Protein AF-A0A7W0Y4W7-F1 (afdb_monomer_lite)

Sequence (109 aa):
HTIGHAIESASGMLHGEAVGLGLVAAARVSAALGHPDREAAIVDALRRSGLSADLDPWLRDDVLARVAVDKKRVGKSLKFVAIREVGACDPHDITVTDLQRILRRVPTA

Foldseek 3Di:
DLLLVLLCVVPVDDSVQSVLLVVLLQLLVLVVVPADRCNVVSCVVCVVVVHHHPNQVSLDPSSLVVSVVVDPDPDQWDFDWHDRDDVDTDTDIDGSVVSSVSSNDDPDD

pLDDT: mean 88.28, std 13.93, range [34.34, 97.38]

Structure (mmCIF, N/CA/C/O backbone):
data_AF-A0A7W0Y4W7-F1
#
_entry.id   AF-A0A7W0Y4W7-F1
#
loop_
_atom_site.group_PDB
_atom_site.id
_atom_site.type_symbol
_atom_site.label_atom_id
_atom_site.label_alt_id
_atom_site.label_comp_id
_atom_site.label_asym_id
_atom_site.label_entity_id
_atom_site.label_seq_id
_atom_site.pdbx_PDB_ins_code
_atom_site.Cartn_x
_atom_site.Cartn_y
_atom_site.Cartn_z
_atom_site.occupancy
_atom_site.B_iso_or_equiv
_atom_site.auth_seq_id
_atom_site.auth_comp_id
_atom_site.auth_asym_id
_atom_site.auth_atom_id
_atom_site.pdbx_PDB_model_num
ATOM 1 N N . HIS A 1 1 ? -4.586 4.135 -4.673 1.00 91.94 1 HIS A N 1
ATOM 2 C CA . HIS A 1 1 ? -4.364 5.470 -4.075 1.00 91.94 1 HIS A CA 1
ATOM 3 C C . HIS A 1 1 ? -4.313 5.479 -2.554 1.00 91.94 1 HIS A C 1
ATOM 5 O O . HIS A 1 1 ? -3.379 6.067 -2.049 1.00 91.94 1 HIS A O 1
ATOM 11 N N . THR A 1 2 ? -5.220 4.830 -1.807 1.00 91.31 2 THR A N 1
ATOM 12 C CA . THR A 1 2 ? -5.267 4.928 -0.325 1.00 91.31 2 THR A CA 1
ATOM 13 C C . THR A 1 2 ? -3.910 4.798 0.379 1.00 91.31 2 THR A C 1
ATOM 15 O O . THR A 1 2 ? -3.553 5.671 1.160 1.00 91.31 2 THR A O 1
ATOM 18 N N . ILE A 1 3 ? -3.131 3.756 0.078 1.00 93.44 3 ILE A N 1
ATOM 19 C CA . ILE A 1 3 ? -1.786 3.602 0.659 1.00 93.44 3 ILE A CA 1
ATOM 20 C C . ILE A 1 3 ? -0.753 4.484 -0.052 1.00 93.44 3 ILE A C 1
ATOM 22 O O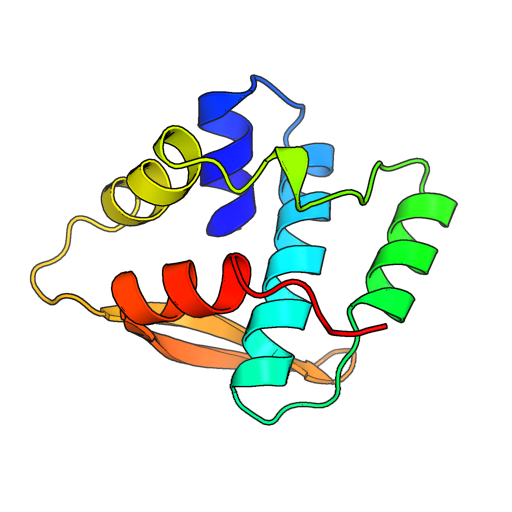 . ILE A 1 3 ? 0.103 5.064 0.603 1.00 93.44 3 ILE A O 1
ATOM 26 N N . GLY A 1 4 ? -0.881 4.666 -1.369 1.00 94.62 4 GLY A N 1
ATOM 27 C CA . GLY A 1 4 ? 0.006 5.538 -2.142 1.00 94.62 4 GLY A CA 1
ATOM 28 C C . GLY A 1 4 ? 0.031 6.984 -1.637 1.00 94.62 4 GLY A C 1
ATOM 29 O O . GLY A 1 4 ? 1.104 7.496 -1.370 1.00 94.62 4 GLY A O 1
ATOM 30 N N . HIS A 1 5 ? -1.121 7.613 -1.386 1.00 93.56 5 HIS A N 1
ATOM 31 C CA . HIS A 1 5 ? -1.174 8.972 -0.824 1.00 93.56 5 HIS A CA 1
ATOM 32 C C . HIS A 1 5 ? -0.579 9.043 0.592 1.00 93.56 5 HIS A C 1
ATOM 34 O O . HIS A 1 5 ? 0.061 10.027 0.968 1.00 93.56 5 HIS A O 1
ATOM 40 N N . ALA A 1 6 ? -0.772 7.993 1.397 1.00 92.69 6 ALA A N 1
ATOM 41 C CA . ALA A 1 6 ? -0.180 7.928 2.728 1.00 92.69 6 ALA A CA 1
ATOM 42 C C . ALA A 1 6 ? 1.355 7.900 2.654 1.00 92.69 6 ALA A C 1
ATOM 44 O O . ALA A 1 6 ? 2.001 8.629 3.405 1.00 92.69 6 ALA A O 1
ATOM 45 N N . ILE A 1 7 ? 1.919 7.123 1.722 1.00 94.50 7 ILE A N 1
ATOM 46 C CA . ILE A 1 7 ? 3.363 7.067 1.457 1.00 94.50 7 ILE A CA 1
ATOM 47 C C . ILE A 1 7 ? 3.854 8.404 0.896 1.00 94.50 7 ILE A C 1
ATOM 49 O O . ILE A 1 7 ? 4.737 9.009 1.491 1.00 94.50 7 ILE A O 1
ATOM 53 N N . GLU A 1 8 ? 3.239 8.901 -0.180 1.00 94.88 8 GLU A N 1
ATOM 54 C CA . GLU A 1 8 ? 3.575 10.166 -0.853 1.00 94.88 8 GLU A CA 1
ATOM 55 C C . GLU A 1 8 ? 3.683 11.324 0.146 1.00 94.88 8 GLU A C 1
ATOM 57 O O . GLU A 1 8 ? 4.697 12.016 0.215 1.00 94.88 8 GLU A O 1
ATOM 62 N N . SER A 1 9 ? 2.672 11.475 1.006 1.00 91.50 9 SER A N 1
ATOM 63 C CA . SER A 1 9 ? 2.638 12.551 2.001 1.00 91.50 9 SER A CA 1
ATOM 64 C C . SER A 1 9 ? 3.662 12.402 3.136 1.00 91.50 9 SER A C 1
ATOM 66 O O . SER A 1 9 ? 3.915 13.376 3.851 1.00 91.50 9 SER A O 1
ATOM 68 N N . ALA A 1 10 ? 4.207 11.202 3.354 1.00 91.31 10 ALA A N 1
ATOM 69 C CA . ALA A 1 10 ? 5.178 10.906 4.407 1.00 91.31 10 ALA A CA 1
ATOM 70 C C . ALA A 1 10 ? 6.631 10.874 3.909 1.00 91.31 10 ALA A C 1
ATOM 72 O O . ALA A 1 10 ? 7.544 11.041 4.716 1.00 91.31 10 ALA A O 1
ATOM 73 N N . SER A 1 11 ? 6.846 10.649 2.611 1.00 90.94 11 SER A N 1
ATOM 74 C CA . SER A 1 11 ? 8.170 10.448 2.015 1.00 90.94 11 SER A CA 1
ATOM 75 C C . SER A 1 11 ? 8.602 11.549 1.050 1.00 90.94 11 SER A C 1
ATOM 77 O O . SER A 1 11 ? 9.800 11.723 0.844 1.00 90.94 11 SER A O 1
ATOM 79 N N . GLY A 1 12 ? 7.656 12.278 0.447 1.00 89.12 12 GLY A N 1
ATOM 80 C CA . GLY A 1 12 ? 7.941 13.199 -0.656 1.00 89.12 12 GLY A CA 1
ATOM 81 C C . GLY A 1 12 ? 8.254 12.501 -1.986 1.00 89.12 12 GLY A C 1
ATOM 82 O O . GLY A 1 12 ? 8.778 13.146 -2.890 1.00 89.12 12 GLY A O 1
ATOM 83 N N . MET A 1 13 ? 7.958 11.200 -2.107 1.00 94.50 13 MET A N 1
ATOM 84 C CA . MET A 1 13 ? 8.094 10.442 -3.358 1.00 94.50 13 MET A CA 1
ATOM 85 C C . MET A 1 13 ? 7.256 11.043 -4.487 1.00 94.50 13 MET A C 1
ATOM 87 O O . MET A 1 13 ? 6.226 11.676 -4.244 1.00 94.50 13 MET A O 1
ATOM 91 N N . LEU A 1 14 ? 7.658 10.778 -5.733 1.00 95.50 14 LEU A N 1
ATOM 92 C CA . LEU A 1 14 ? 6.838 11.140 -6.882 1.00 95.50 14 LEU A CA 1
ATOM 93 C C . LEU A 1 14 ? 5.537 10.333 -6.865 1.00 95.50 14 LEU A C 1
ATOM 95 O O . LEU A 1 14 ? 5.514 9.155 -6.496 1.00 95.50 14 LEU A O 1
ATOM 99 N N . HIS A 1 15 ? 4.458 10.953 -7.344 1.00 94.75 15 HIS A N 1
ATOM 100 C CA . HIS A 1 15 ? 3.120 10.364 -7.337 1.00 94.75 15 HIS A CA 1
ATOM 101 C C . HIS A 1 15 ? 3.087 8.933 -7.896 1.00 94.75 15 HIS A C 1
ATOM 103 O O . HIS A 1 15 ? 2.561 8.019 -7.263 1.00 94.75 15 HIS A O 1
ATOM 109 N N . GLY A 1 16 ? 3.704 8.712 -9.063 1.00 93.94 16 GLY A N 1
ATOM 110 C CA . GLY A 1 16 ? 3.738 7.400 -9.715 1.00 93.94 16 GLY A CA 1
ATOM 111 C C . GLY A 1 16 ? 4.466 6.325 -8.901 1.00 93.94 16 GLY A C 1
ATOM 112 O O . GLY A 1 16 ? 4.023 5.178 -8.871 1.00 93.94 16 GLY A O 1
ATOM 113 N N . GLU A 1 17 ? 5.533 6.690 -8.189 1.00 95.94 17 GLU A N 1
ATOM 114 C CA . GLU A 1 17 ? 6.293 5.764 -7.343 1.00 95.94 17 GLU A CA 1
ATOM 115 C C . GLU A 1 17 ? 5.466 5.346 -6.122 1.00 95.94 17 GLU A C 1
ATOM 117 O O . GLU A 1 17 ? 5.348 4.160 -5.806 1.00 95.94 17 GLU A O 1
ATOM 122 N N . ALA A 1 18 ? 4.824 6.317 -5.470 1.00 96.31 18 ALA A N 1
ATOM 123 C CA . ALA A 1 18 ? 3.970 6.062 -4.319 1.00 96.31 18 ALA A CA 1
ATOM 124 C C . ALA A 1 18 ? 2.717 5.254 -4.706 1.00 96.31 18 ALA A C 1
ATOM 126 O O . ALA A 1 18 ? 2.305 4.339 -3.987 1.00 96.31 18 ALA A O 1
ATOM 127 N N . VAL A 1 19 ? 2.124 5.536 -5.871 1.00 95.75 19 VAL A N 1
ATOM 128 C CA . VAL A 1 19 ? 1.014 4.745 -6.421 1.00 95.75 19 VAL A CA 1
ATOM 129 C C . VAL A 1 19 ? 1.449 3.312 -6.726 1.00 95.75 19 VAL A C 1
ATOM 131 O O . VAL A 1 19 ? 0.689 2.398 -6.406 1.00 95.75 19 VAL A O 1
ATOM 134 N N . GLY A 1 20 ? 2.659 3.099 -7.254 1.00 97.25 20 GLY A N 1
ATOM 135 C CA . GLY A 1 20 ? 3.230 1.768 -7.480 1.00 97.25 20 GLY A CA 1
ATOM 136 C C . GLY A 1 20 ? 3.265 0.924 -6.203 1.00 97.25 20 GLY A C 1
ATOM 137 O O . GLY A 1 20 ? 2.684 -0.160 -6.159 1.00 97.25 20 GLY A O 1
ATOM 138 N N . LEU A 1 21 ? 3.824 1.462 -5.116 1.00 97.00 21 LEU A N 1
ATOM 139 C CA . LEU A 1 21 ? 3.793 0.803 -3.801 1.00 97.00 21 LEU A CA 1
ATOM 140 C C . LEU A 1 21 ? 2.357 0.588 -3.296 1.00 97.00 21 LEU A C 1
ATOM 142 O O . LEU A 1 21 ? 2.021 -0.452 -2.726 1.00 97.00 21 LEU A O 1
ATOM 146 N N . GLY A 1 22 ? 1.465 1.539 -3.573 1.00 96.06 22 GLY A N 1
ATOM 147 C CA . GLY A 1 22 ? 0.040 1.407 -3.292 1.00 96.06 22 GLY A CA 1
ATOM 148 C C . GLY A 1 22 ? -0.647 0.244 -4.024 1.00 96.06 22 GLY A C 1
ATOM 149 O O . GLY A 1 22 ? -1.631 -0.278 -3.499 1.00 96.06 22 GLY A O 1
ATOM 150 N N . LEU A 1 23 ? -0.159 -0.178 -5.198 1.00 96.88 23 LEU A N 1
ATOM 151 C CA . LEU A 1 23 ? -0.665 -1.352 -5.923 1.00 96.88 23 LEU A CA 1
ATOM 152 C C . LEU A 1 23 ? -0.207 -2.662 -5.273 1.00 96.88 23 LEU A C 1
ATOM 154 O O . LEU A 1 23 ? -1.014 -3.581 -5.143 1.00 96.88 23 LEU A O 1
ATOM 158 N N . VAL A 1 24 ? 1.043 -2.726 -4.805 1.00 97.12 24 VAL A N 1
ATOM 159 C CA . VAL A 1 24 ? 1.560 -3.865 -4.020 1.00 97.12 24 VAL A CA 1
ATOM 160 C C . VAL A 1 24 ? 0.709 -4.044 -2.759 1.00 97.12 24 VAL A C 1
ATOM 162 O O . VAL A 1 24 ? 0.189 -5.127 -2.492 1.00 97.12 24 VAL A O 1
ATOM 165 N N . ALA A 1 25 ? 0.438 -2.942 -2.054 1.00 95.94 25 ALA A N 1
ATOM 166 C CA . ALA A 1 25 ? -0.439 -2.938 -0.887 1.00 95.94 25 ALA A CA 1
ATOM 167 C C . ALA A 1 25 ? -1.872 -3.393 -1.228 1.00 95.94 25 ALA A C 1
ATOM 169 O O . ALA A 1 25 ? -2.507 -4.098 -0.444 1.00 95.94 25 ALA A O 1
ATOM 170 N N . ALA A 1 26 ? -2.384 -3.010 -2.404 1.00 96.19 26 ALA A N 1
ATOM 171 C CA . ALA A 1 26 ? -3.695 -3.437 -2.883 1.00 96.19 26 ALA A CA 1
ATOM 172 C C . ALA A 1 26 ? -3.774 -4.947 -3.115 1.00 96.19 26 ALA A C 1
ATOM 174 O O . ALA A 1 26 ? -4.748 -5.564 -2.680 1.00 96.19 26 ALA A O 1
ATOM 175 N N . ALA A 1 27 ? -2.756 -5.554 -3.728 1.00 96.44 27 ALA A N 1
ATOM 176 C CA . ALA A 1 27 ? -2.699 -7.005 -3.891 1.00 96.44 27 ALA A CA 1
ATOM 177 C C . ALA A 1 27 ? -2.660 -7.730 -2.543 1.00 96.44 27 ALA A C 1
ATOM 179 O O . ALA A 1 27 ? -3.494 -8.607 -2.321 1.00 96.44 27 ALA A O 1
ATOM 180 N N . ARG A 1 28 ? -1.791 -7.302 -1.619 1.00 95.75 28 ARG A N 1
ATOM 181 C CA . ARG A 1 28 ? -1.672 -7.909 -0.284 1.00 95.75 28 ARG A CA 1
ATOM 182 C C . ARG A 1 28 ? -2.997 -7.923 0.472 1.00 95.75 28 ARG A C 1
ATOM 184 O O . ARG A 1 28 ? -3.408 -8.936 1.035 1.00 95.75 28 ARG A O 1
ATOM 191 N N . VAL A 1 29 ? -3.697 -6.788 0.465 1.00 95.94 29 VAL A N 1
ATOM 192 C CA . VAL A 1 29 ? -5.002 -6.674 1.128 1.00 95.94 29 VAL A CA 1
ATOM 193 C C . VAL A 1 29 ? -6.053 -7.517 0.420 1.00 95.94 29 VAL A C 1
ATOM 195 O O . VAL A 1 29 ? -6.824 -8.199 1.085 1.00 95.94 29 VAL A O 1
ATOM 198 N N . SER A 1 30 ? -6.058 -7.534 -0.911 1.00 96.31 30 SER A N 1
ATOM 199 C CA . SER A 1 30 ? -7.003 -8.347 -1.687 1.00 96.31 30 SER A CA 1
ATOM 200 C C . SER A 1 30 ? -6.822 -9.843 -1.419 1.00 96.31 30 SER A C 1
ATOM 202 O O . SER A 1 30 ? -7.814 -10.547 -1.242 1.00 96.31 30 SER A O 1
ATOM 204 N N . ALA A 1 31 ? -5.577 -10.312 -1.301 1.00 96.06 31 ALA A N 1
ATOM 205 C CA . ALA A 1 31 ? -5.265 -11.692 -0.941 1.00 96.06 31 ALA A CA 1
ATOM 206 C C . ALA A 1 31 ? -5.820 -12.061 0.444 1.00 96.06 31 ALA A C 1
ATOM 208 O O . ALA A 1 31 ? -6.492 -13.078 0.607 1.00 96.06 31 ALA A O 1
ATOM 209 N N . ALA A 1 32 ? -5.634 -11.185 1.436 1.00 95.12 32 ALA A N 1
ATOM 210 C CA . ALA A 1 32 ? -6.182 -11.384 2.779 1.00 95.12 32 ALA A CA 1
ATOM 211 C C . ALA A 1 32 ? -7.723 -11.345 2.838 1.00 95.12 32 ALA A C 1
ATOM 213 O O . ALA A 1 32 ? -8.306 -11.862 3.790 1.00 95.12 32 ALA A O 1
ATOM 214 N N . LEU A 1 33 ? -8.376 -10.749 1.836 1.00 93.88 33 LEU A N 1
ATOM 215 C CA . LEU A 1 33 ? -9.832 -10.756 1.657 1.00 93.88 33 LEU A CA 1
ATOM 216 C C . LEU A 1 33 ? -10.341 -11.989 0.880 1.00 93.88 33 LEU A C 1
ATOM 218 O O . LEU A 1 33 ? -11.544 -12.111 0.658 1.00 93.88 33 LEU A O 1
ATOM 222 N N . GLY A 1 34 ? -9.454 -12.911 0.488 1.00 94.62 34 GLY A N 1
ATOM 223 C CA . GLY A 1 34 ? -9.800 -14.160 -0.198 1.00 94.62 34 GLY A CA 1
ATOM 224 C C . GLY A 1 34 ? -9.720 -14.104 -1.726 1.00 94.62 34 GLY A C 1
ATOM 225 O O . GLY A 1 34 ? -10.176 -15.034 -2.390 1.00 94.62 34 GLY A O 1
ATOM 226 N N . HIS A 1 35 ? -9.158 -13.040 -2.306 1.00 95.44 35 HIS A N 1
ATOM 227 C CA . HIS A 1 35 ? -8.858 -12.995 -3.739 1.00 95.44 35 HIS A CA 1
ATOM 228 C C . HIS A 1 35 ? -7.511 -13.667 -4.053 1.00 95.44 35 HIS A C 1
ATOM 230 O O . HIS A 1 35 ? -6.696 -13.857 -3.151 1.00 95.44 35 HIS A O 1
ATOM 236 N N . PRO A 1 36 ? -7.244 -14.036 -5.319 1.00 94.75 36 PRO A N 1
ATOM 237 C CA . PRO A 1 36 ? -5.940 -1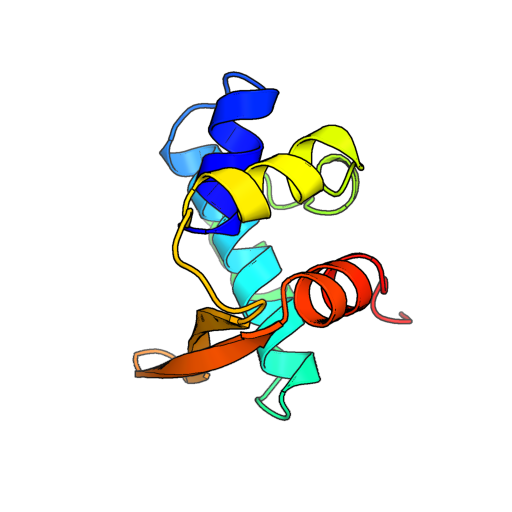4.563 -5.706 1.00 94.75 36 PRO A CA 1
ATOM 238 C C . PRO A 1 36 ? -4.812 -13.593 -5.353 1.00 94.75 36 PRO A C 1
ATOM 240 O O . PRO A 1 36 ? -4.917 -12.394 -5.630 1.00 94.75 36 PRO A O 1
ATOM 243 N N . ASP A 1 37 ? -3.724 -14.119 -4.791 1.00 94.44 37 ASP A N 1
ATOM 244 C CA . ASP A 1 37 ? -2.522 -13.328 -4.556 1.00 94.44 37 ASP A CA 1
ATOM 245 C C . ASP A 1 37 ? -1.880 -12.942 -5.894 1.00 94.44 37 ASP A C 1
ATOM 247 O O . ASP A 1 37 ? -1.649 -13.768 -6.780 1.00 94.44 37 ASP A O 1
ATOM 251 N N . ARG A 1 38 ? -1.644 -11.642 -6.053 1.00 94.88 38 ARG A N 1
ATOM 252 C CA . ARG A 1 38 ? -1.077 -11.021 -7.252 1.00 94.88 38 ARG A CA 1
ATOM 253 C C . ARG A 1 38 ? 0.128 -10.149 -6.918 1.00 94.88 38 ARG A C 1
ATOM 255 O O . ARG A 1 38 ? 0.621 -9.466 -7.813 1.00 94.88 38 ARG A O 1
ATOM 262 N N . GLU A 1 39 ? 0.599 -10.158 -5.670 1.00 95.12 39 GLU A N 1
ATOM 263 C CA . GLU A 1 39 ? 1.671 -9.275 -5.205 1.00 95.12 39 GLU A CA 1
ATOM 264 C C . GLU A 1 39 ? 2.924 -9.457 -6.070 1.00 95.12 39 GLU A C 1
ATOM 266 O O . GLU A 1 39 ? 3.399 -8.493 -6.669 1.00 95.12 39 GLU A O 1
ATOM 271 N N . ALA A 1 40 ? 3.370 -10.702 -6.272 1.00 95.38 40 ALA A N 1
ATOM 272 C CA . ALA A 1 40 ? 4.534 -11.017 -7.103 1.00 95.38 40 ALA A CA 1
ATOM 273 C C . ALA A 1 40 ? 4.393 -10.551 -8.566 1.00 95.38 40 ALA A C 1
ATOM 275 O O . ALA A 1 40 ? 5.341 -10.018 -9.142 1.00 95.38 40 ALA A O 1
ATOM 276 N N . ALA A 1 41 ? 3.208 -10.707 -9.167 1.00 96.19 41 ALA A N 1
ATOM 277 C CA . ALA A 1 41 ? 2.957 -10.284 -10.546 1.00 96.19 4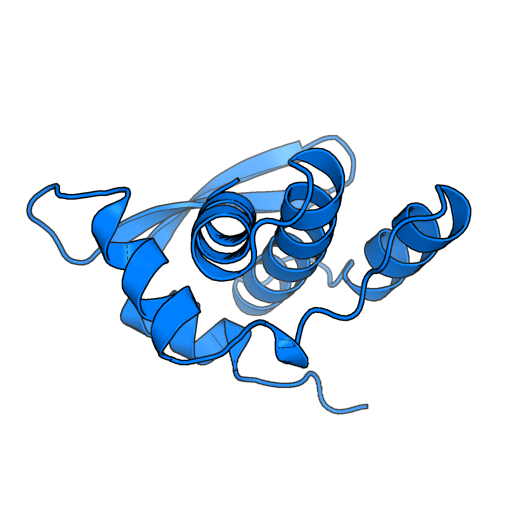1 ALA A CA 1
ATOM 278 C C . ALA A 1 41 ? 2.975 -8.753 -10.692 1.00 96.19 41 ALA A C 1
ATOM 280 O O . ALA A 1 41 ? 3.514 -8.227 -11.666 1.00 96.19 41 ALA A O 1
ATOM 281 N N . ILE A 1 42 ? 2.419 -8.031 -9.714 1.00 96.69 42 ILE A N 1
ATOM 282 C CA . ILE A 1 42 ? 2.470 -6.564 -9.676 1.00 96.69 42 ILE A CA 1
ATOM 283 C C . ILE A 1 42 ? 3.906 -6.085 -9.453 1.00 96.69 42 ILE A C 1
ATOM 285 O O . ILE A 1 42 ? 4.350 -5.169 -10.142 1.00 96.69 42 ILE A O 1
ATOM 289 N N . VAL A 1 43 ? 4.647 -6.716 -8.538 1.00 97.06 43 VAL A N 1
ATOM 290 C CA . VAL A 1 43 ? 6.061 -6.409 -8.279 1.00 97.06 43 VAL A CA 1
ATOM 291 C C . VAL A 1 43 ? 6.902 -6.580 -9.548 1.00 97.06 43 VAL A C 1
ATOM 293 O O . VAL A 1 43 ? 7.691 -5.692 -9.868 1.00 97.06 43 VAL A O 1
ATOM 296 N N . ASP A 1 44 ? 6.721 -7.673 -10.297 1.00 97.31 44 ASP A N 1
ATOM 297 C CA . ASP A 1 44 ? 7.428 -7.887 -11.569 1.00 97.31 44 ASP A CA 1
ATOM 298 C C . ASP A 1 44 ? 7.082 -6.801 -12.601 1.00 97.31 44 ASP A C 1
ATOM 300 O O . ASP A 1 44 ? 7.977 -6.207 -13.204 1.00 97.31 44 ASP A O 1
ATOM 304 N N . ALA A 1 45 ? 5.795 -6.473 -12.757 1.00 97.06 45 ALA A N 1
ATOM 305 C CA . ALA A 1 45 ? 5.351 -5.434 -13.684 1.00 97.06 45 ALA A CA 1
ATOM 306 C C . ALA A 1 45 ? 5.935 -4.050 -13.341 1.00 97.06 45 ALA A C 1
ATOM 308 O O . ALA A 1 45 ? 6.452 -3.367 -14.224 1.00 97.06 45 ALA A O 1
ATOM 309 N N . LEU A 1 46 ? 5.919 -3.659 -12.062 1.00 97.12 46 LEU A N 1
ATOM 310 C CA . LEU A 1 46 ? 6.492 -2.392 -11.596 1.00 97.12 46 LEU A CA 1
ATOM 311 C C . LEU A 1 46 ? 7.999 -2.319 -11.856 1.00 97.12 46 LEU A C 1
ATOM 313 O O . LEU A 1 46 ? 8.483 -1.314 -12.378 1.00 97.12 46 LEU A O 1
ATOM 317 N N . ARG A 1 47 ? 8.732 -3.403 -11.568 1.00 96.38 47 ARG A N 1
ATOM 318 C CA . ARG A 1 47 ? 10.178 -3.482 -11.822 1.00 96.38 47 ARG A CA 1
ATOM 319 C C . ARG A 1 47 ? 10.505 -3.345 -13.307 1.00 96.38 47 ARG A C 1
ATOM 321 O O . ARG A 1 47 ? 11.433 -2.618 -13.652 1.00 96.38 47 ARG A O 1
ATOM 328 N N . ARG A 1 48 ? 9.725 -3.972 -14.195 1.00 97.38 48 ARG A N 1
ATOM 329 C CA . ARG A 1 48 ? 9.874 -3.810 -15.656 1.00 97.38 48 ARG A CA 1
ATOM 330 C C . ARG A 1 48 ? 9.613 -2.380 -16.126 1.00 97.38 48 ARG A C 1
ATOM 332 O O . ARG A 1 48 ? 10.181 -1.965 -17.130 1.00 97.38 48 ARG A O 1
ATOM 339 N N . SER A 1 49 ? 8.785 -1.629 -15.405 1.00 95.19 49 SER A N 1
ATOM 340 C CA . SER A 1 49 ? 8.543 -0.202 -15.646 1.00 95.19 49 SER A CA 1
ATOM 341 C C . SER A 1 49 ? 9.565 0.724 -14.971 1.00 95.19 49 SER A C 1
ATOM 343 O O . SER A 1 49 ? 9.414 1.939 -15.055 1.00 95.19 49 SER A O 1
ATOM 345 N N . GLY A 1 50 ? 10.597 0.183 -14.313 1.00 94.62 50 GLY A N 1
ATOM 346 C CA . GLY A 1 50 ? 11.634 0.966 -13.635 1.00 94.62 50 GLY A CA 1
ATOM 347 C C . GLY A 1 50 ? 11.219 1.531 -12.273 1.00 94.62 50 GLY A C 1
ATOM 348 O O . GLY A 1 50 ? 11.902 2.409 -11.754 1.00 94.62 50 GLY A O 1
ATOM 349 N N . LEU A 1 51 ? 10.118 1.048 -11.688 1.00 94.56 51 LEU A N 1
ATOM 350 C CA . LEU A 1 51 ? 9.624 1.497 -10.386 1.00 94.56 51 LEU A CA 1
ATOM 351 C C . LEU A 1 51 ? 10.082 0.561 -9.262 1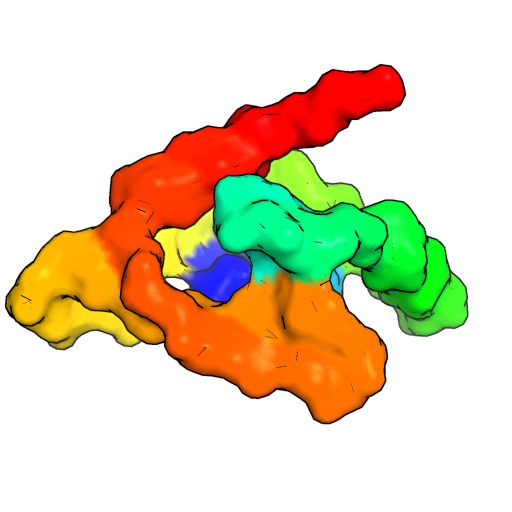.00 94.56 51 LEU A C 1
ATOM 353 O O . LEU A 1 51 ? 10.131 -0.662 -9.422 1.00 94.56 51 LEU A O 1
ATOM 357 N N . SER A 1 52 ? 10.368 1.140 -8.092 1.00 89.38 52 SER A N 1
ATOM 358 C CA . SER A 1 52 ? 10.536 0.357 -6.865 1.00 89.38 52 SER A CA 1
ATOM 359 C C . SER A 1 52 ? 9.211 -0.298 -6.468 1.00 89.38 52 SER A C 1
ATOM 361 O O . SER A 1 52 ? 8.135 0.271 -6.656 1.00 89.38 52 SER A O 1
ATOM 363 N N . ALA A 1 53 ? 9.298 -1.499 -5.906 1.00 92.94 53 ALA A N 1
ATOM 364 C CA . ALA A 1 53 ? 8.146 -2.292 -5.483 1.00 92.94 53 ALA A CA 1
ATOM 365 C C . ALA A 1 53 ? 8.321 -2.878 -4.070 1.00 92.94 53 ALA A C 1
ATOM 367 O O . ALA A 1 53 ? 7.559 -3.753 -3.669 1.00 92.94 53 ALA A O 1
ATOM 368 N N . ASP A 1 54 ? 9.334 -2.417 -3.328 1.00 93.19 54 ASP A N 1
ATOM 369 C CA . ASP A 1 54 ? 9.554 -2.825 -1.941 1.00 93.19 54 ASP A CA 1
ATOM 370 C C . ASP A 1 54 ? 8.664 -1.998 -1.004 1.00 93.19 54 ASP A C 1
ATOM 372 O O . ASP A 1 54 ? 8.950 -0.838 -0.703 1.00 93.19 54 ASP A O 1
ATOM 376 N N . LEU A 1 55 ? 7.527 -2.580 -0.619 1.00 94.69 55 LEU A N 1
ATOM 377 C CA . LEU A 1 55 ? 6.498 -1.921 0.183 1.00 94.69 55 LEU A CA 1
ATOM 378 C C . LEU A 1 55 ? 6.853 -1.860 1.672 1.00 94.69 55 LEU A C 1
ATOM 380 O O . LEU A 1 55 ? 6.536 -0.870 2.331 1.00 94.69 55 LEU A O 1
ATOM 384 N N . ASP A 1 56 ? 7.474 -2.907 2.210 1.00 94.06 56 ASP A N 1
ATOM 385 C CA . ASP A 1 56 ? 7.578 -3.129 3.657 1.00 94.06 56 ASP A CA 1
ATOM 386 C C . ASP A 1 56 ? 8.297 -2.000 4.419 1.00 94.06 56 ASP A C 1
ATOM 388 O O . ASP A 1 56 ? 7.781 -1.588 5.466 1.00 94.06 56 ASP A O 1
ATOM 392 N N . PRO A 1 57 ? 9.392 -1.398 3.906 1.00 93.44 57 PRO A N 1
ATOM 393 C CA . PRO A 1 57 ? 10.046 -0.256 4.552 1.00 93.44 57 PRO A CA 1
ATOM 394 C C . PRO A 1 57 ? 9.134 0.965 4.748 1.00 93.44 57 PRO A C 1
ATOM 396 O O . PRO A 1 57 ? 9.402 1.811 5.604 1.00 93.44 57 PRO A O 1
ATOM 399 N N . TRP A 1 58 ? 8.052 1.064 3.971 1.00 93.62 58 TRP A N 1
ATOM 400 C CA . TRP A 1 58 ? 7.111 2.182 3.995 1.00 93.62 58 TRP A CA 1
ATOM 401 C C . TRP A 1 58 ? 5.886 1.930 4.876 1.00 93.62 58 TRP A C 1
ATOM 403 O O . TRP A 1 58 ? 5.116 2.855 5.126 1.00 93.62 58 TRP A O 1
ATOM 413 N N . LEU A 1 59 ? 5.700 0.722 5.415 1.00 92.06 59 LEU A N 1
ATOM 414 C CA . LEU A 1 59 ? 4.564 0.376 6.285 1.00 92.06 59 LEU A CA 1
ATOM 415 C C . LEU A 1 59 ? 4.790 0.771 7.754 1.00 92.06 59 LEU A C 1
ATOM 417 O O . LEU A 1 59 ? 4.440 0.044 8.686 1.00 92.06 59 LEU A O 1
ATOM 421 N N . ARG A 1 60 ? 5.374 1.951 7.958 1.00 91.75 60 ARG A N 1
ATOM 422 C CA . ARG A 1 60 ? 5.663 2.531 9.272 1.00 91.75 60 ARG A CA 1
ATOM 423 C C . ARG A 1 60 ? 4.407 3.115 9.919 1.00 91.75 60 ARG A C 1
ATOM 425 O O . ARG A 1 60 ? 3.429 3.445 9.245 1.00 91.75 60 ARG A O 1
ATOM 432 N N . ASP A 1 61 ? 4.455 3.304 11.234 1.00 89.69 61 ASP A N 1
ATOM 433 C CA . ASP A 1 61 ? 3.322 3.810 12.018 1.00 89.69 61 ASP A CA 1
ATOM 434 C C . ASP A 1 61 ? 2.850 5.195 11.555 1.00 89.69 61 ASP A C 1
ATOM 436 O O . ASP A 1 61 ? 1.646 5.435 11.455 1.00 89.69 61 ASP A O 1
ATOM 440 N N . ASP A 1 62 ? 3.780 6.088 11.210 1.00 89.81 62 ASP A N 1
ATOM 441 C CA . ASP A 1 62 ? 3.484 7.441 10.736 1.00 89.81 62 ASP A CA 1
ATOM 442 C C . ASP A 1 62 ? 2.779 7.448 9.370 1.00 89.81 62 ASP A C 1
ATOM 444 O O . ASP A 1 62 ? 1.884 8.262 9.137 1.00 89.81 62 ASP A O 1
ATOM 448 N N . VAL A 1 63 ? 3.132 6.510 8.489 1.00 91.00 63 VAL A N 1
ATOM 449 C CA . VAL A 1 63 ? 2.490 6.318 7.180 1.00 91.00 63 VAL A CA 1
ATOM 450 C C . VAL A 1 63 ? 1.094 5.733 7.369 1.00 91.00 63 VAL A C 1
ATOM 452 O O . VAL A 1 63 ? 0.102 6.269 6.875 1.00 91.00 63 VAL A O 1
ATOM 455 N N . LEU A 1 64 ? 0.983 4.658 8.147 1.00 89.00 64 LEU A N 1
ATOM 456 C CA . LEU A 1 64 ? -0.286 3.974 8.387 1.00 89.00 64 LEU A CA 1
ATOM 457 C C . LEU A 1 64 ? -1.296 4.833 9.161 1.00 89.00 64 LEU A C 1
ATOM 459 O O . LEU A 1 64 ? -2.504 4.657 8.981 1.00 89.00 64 LEU A O 1
ATOM 463 N N . ALA A 1 65 ? -0.837 5.778 9.983 1.00 86.38 65 ALA A N 1
ATOM 464 C CA . ALA A 1 65 ? -1.694 6.765 10.632 1.00 86.38 65 ALA A CA 1
ATOM 465 C C . ALA A 1 65 ? -2.323 7.749 9.627 1.00 86.38 65 ALA A C 1
ATOM 467 O O . ALA A 1 65 ? -3.469 8.164 9.807 1.00 86.38 65 ALA A O 1
ATOM 468 N N . ARG A 1 66 ? -1.627 8.086 8.531 1.00 86.94 66 ARG A N 1
ATOM 469 C CA . ARG A 1 66 ? -2.123 9.016 7.495 1.00 86.94 66 ARG A CA 1
ATOM 470 C C . ARG A 1 66 ? -3.274 8.438 6.677 1.00 86.94 66 ARG A C 1
ATOM 472 O O . ARG A 1 66 ? -4.142 9.191 6.241 1.00 86.94 66 ARG A O 1
ATOM 479 N N . VAL A 1 67 ? -3.360 7.111 6.568 1.00 82.38 67 VAL A N 1
ATOM 480 C CA . VAL A 1 67 ? -4.502 6.413 5.946 1.00 82.38 67 VAL A CA 1
ATOM 481 C C . VAL A 1 67 ? -5.826 6.753 6.645 1.00 82.38 67 VAL A C 1
ATOM 483 O O . VAL A 1 67 ? -6.866 6.846 5.996 1.00 82.38 67 VAL A O 1
ATOM 486 N N . ALA A 1 68 ? -5.795 6.980 7.962 1.00 68.00 68 ALA A N 1
ATOM 487 C CA . ALA A 1 68 ? -6.973 7.364 8.737 1.00 68.00 68 ALA A CA 1
ATOM 488 C C . ALA A 1 68 ? -7.381 8.835 8.523 1.00 68.00 68 ALA A C 1
ATOM 490 O O . ALA A 1 68 ? -8.545 9.188 8.710 1.00 68.00 68 ALA A O 1
ATOM 491 N N . VAL A 1 69 ? -6.437 9.697 8.131 1.00 64.94 69 VAL A N 1
ATOM 492 C CA . VAL A 1 69 ? -6.650 11.146 7.976 1.00 64.94 69 VAL A CA 1
ATOM 493 C C . VAL A 1 69 ? -7.339 11.475 6.652 1.00 64.94 69 VAL A C 1
ATOM 495 O O . VAL A 1 69 ? -8.219 12.336 6.628 1.00 64.94 69 VAL A O 1
ATOM 498 N N . ASP A 1 70 ? -7.000 10.748 5.583 1.00 59.97 70 ASP A N 1
ATOM 499 C CA . ASP A 1 70 ? -7.564 10.910 4.231 1.00 59.97 70 ASP A CA 1
ATOM 500 C C . ASP A 1 70 ? -9.095 10.708 4.190 1.00 59.97 70 ASP A C 1
ATOM 502 O O . ASP A 1 70 ? -9.784 11.207 3.304 1.00 59.97 70 ASP A O 1
ATOM 506 N N . LYS A 1 71 ? -9.669 10.027 5.192 1.00 52.72 71 LYS A N 1
ATOM 507 C CA . LYS A 1 71 ? -11.103 9.717 5.258 1.00 52.72 71 LYS A CA 1
ATOM 508 C C . LYS A 1 71 ? -11.719 10.072 6.609 1.00 52.72 71 LYS A C 1
ATOM 510 O O . LYS A 1 71 ? -12.354 9.230 7.238 1.00 52.72 71 LYS A O 1
ATOM 515 N N . LYS A 1 72 ? -11.595 11.339 7.034 1.00 45.66 72 LYS A N 1
ATOM 516 C CA . LYS A 1 72 ? -12.409 11.932 8.119 1.00 45.66 72 LYS A CA 1
ATOM 517 C C . LYS A 1 72 ? -13.914 11.853 7.793 1.00 45.66 72 LYS A C 1
ATOM 519 O O . LYS A 1 72 ? -14.535 12.836 7.399 1.00 45.66 72 LYS A O 1
ATOM 524 N N . ARG A 1 73 ? -14.517 10.678 7.969 1.00 48.00 73 ARG A N 1
ATOM 525 C CA . ARG A 1 73 ? -15.961 10.457 8.071 1.00 48.00 73 ARG A CA 1
ATOM 526 C C . ARG A 1 73 ? -16.208 9.453 9.188 1.00 48.00 73 ARG A C 1
ATOM 528 O O . ARG A 1 73 ? -15.497 8.472 9.347 1.00 48.00 73 ARG A O 1
ATOM 535 N N . VAL A 1 74 ? -17.187 9.791 10.007 1.00 43.78 74 VAL A N 1
ATOM 536 C CA . VAL A 1 74 ? -17.601 9.090 11.218 1.00 43.78 74 VAL A CA 1
ATOM 537 C C . VAL A 1 74 ? -17.933 7.627 10.886 1.00 43.78 74 VAL A C 1
ATOM 539 O O . VAL A 1 74 ? -18.829 7.367 10.092 1.00 43.78 74 VAL A O 1
ATOM 542 N N . GLY A 1 75 ? -17.189 6.690 11.482 1.00 52.66 75 GLY A N 1
ATOM 543 C CA . GLY A 1 75 ? -17.308 5.241 11.264 1.00 52.66 75 GLY A CA 1
ATOM 544 C C . GLY A 1 75 ? -15.961 4.628 10.869 1.00 52.66 75 GLY A C 1
ATOM 545 O O . GLY A 1 75 ? -15.374 5.010 9.870 1.00 52.66 75 GLY A O 1
ATOM 546 N N . LYS A 1 76 ? -15.432 3.686 11.658 1.00 70.19 76 LYS A N 1
ATOM 547 C CA . LYS A 1 76 ? -14.054 3.139 11.581 1.00 70.19 76 LYS A CA 1
ATOM 548 C C . LYS A 1 76 ? -13.706 2.354 10.292 1.00 70.19 76 LYS A C 1
ATOM 550 O O . LYS A 1 76 ? -12.662 1.701 10.252 1.00 70.19 76 LYS A O 1
ATOM 555 N N . SER A 1 77 ? -14.564 2.380 9.273 1.00 75.81 77 SER A N 1
ATOM 556 C CA . SER A 1 77 ? -14.462 1.616 8.026 1.00 75.81 77 SER A CA 1
ATOM 557 C C . SER A 1 77 ? -14.299 2.522 6.809 1.00 75.81 77 SER A C 1
ATOM 559 O O . SER A 1 77 ? -14.949 3.560 6.701 1.00 75.81 77 SER A O 1
ATOM 561 N N . LEU A 1 78 ? -13.475 2.100 5.854 1.00 85.38 78 LEU A N 1
ATOM 562 C CA . LEU A 1 78 ? -13.276 2.772 4.577 1.00 85.38 78 LEU A CA 1
ATOM 563 C C . LEU A 1 78 ? -13.571 1.837 3.405 1.00 85.38 78 LEU A C 1
ATOM 565 O O . LEU A 1 78 ? -13.292 0.644 3.466 1.00 85.38 78 LEU A O 1
ATOM 569 N N . LYS A 1 79 ? -14.054 2.417 2.302 1.00 88.00 79 LYS A N 1
ATOM 570 C CA . LYS A 1 79 ? -14.122 1.734 1.006 1.00 88.00 79 LYS A CA 1
ATOM 571 C C . LYS A 1 79 ? -12.709 1.572 0.452 1.00 88.00 79 LYS A C 1
ATOM 573 O O . LYS A 1 79 ? -12.068 2.571 0.103 1.00 88.00 79 LYS A O 1
ATOM 578 N N . PHE A 1 80 ? -12.215 0.345 0.427 1.00 91.75 80 PHE A N 1
ATOM 579 C CA . PHE A 1 80 ? -10.942 -0.057 -0.154 1.00 91.75 80 PHE A CA 1
ATOM 580 C C . PHE A 1 80 ? -11.185 -0.701 -1.514 1.00 91.75 80 PHE A C 1
ATOM 582 O O . PHE A 1 80 ? -12.125 -1.468 -1.666 1.00 91.75 80 PHE A O 1
ATOM 589 N N . VAL A 1 81 ? -10.363 -0.389 -2.511 1.00 94.38 81 VAL A N 1
ATOM 590 C CA . VAL A 1 81 ? -10.497 -0.997 -3.841 1.00 94.38 81 VAL A CA 1
ATOM 591 C C . VAL A 1 81 ? -9.722 -2.313 -3.840 1.00 94.38 81 VAL A C 1
ATOM 593 O O . VAL A 1 81 ? -8.492 -2.292 -3.859 1.00 94.38 81 VAL A O 1
ATOM 596 N N . ALA A 1 82 ? -10.440 -3.434 -3.778 1.00 95.38 82 ALA A N 1
ATOM 597 C CA . ALA A 1 82 ? -9.870 -4.776 -3.816 1.00 95.38 82 ALA A CA 1
ATOM 598 C C . ALA A 1 82 ? -9.757 -5.275 -5.264 1.00 95.38 82 ALA A C 1
ATOM 600 O O . ALA A 1 82 ? -10.637 -5.042 -6.092 1.00 95.38 82 ALA A O 1
ATOM 601 N N . ILE A 1 83 ? -8.662 -5.962 -5.574 1.00 96.81 83 ILE A N 1
ATOM 602 C CA . ILE A 1 83 ? -8.366 -6.537 -6.885 1.00 96.81 83 ILE A CA 1
ATOM 603 C C . ILE A 1 83 ? -8.922 -7.959 -6.916 1.00 96.81 83 ILE A C 1
ATOM 605 O O . ILE A 1 83 ? -8.468 -8.817 -6.161 1.00 96.81 83 ILE A O 1
ATOM 609 N N . ARG A 1 84 ? -9.867 -8.226 -7.821 1.00 93.62 84 ARG A N 1
ATOM 610 C CA . ARG A 1 84 ? -10.373 -9.586 -8.059 1.00 93.62 84 ARG A CA 1
ATOM 611 C C . ARG A 1 84 ? -9.545 -10.279 -9.122 1.00 93.62 84 ARG A C 1
ATOM 613 O O . ARG A 1 84 ? -8.974 -11.351 -8.910 1.00 93.62 84 ARG A O 1
ATOM 620 N N . GLU A 1 85 ? -9.429 -9.617 -10.262 1.00 92.69 85 GLU A N 1
ATOM 621 C CA . GLU A 1 85 ? -8.660 -10.090 -11.398 1.00 92.69 85 GLU A CA 1
ATOM 622 C C . GLU A 1 85 ? -8.120 -8.944 -12.241 1.00 92.69 85 GLU A C 1
ATOM 624 O O . GLU A 1 85 ? -8.406 -7.771 -11.998 1.00 92.69 85 GLU A O 1
ATOM 629 N N . VAL A 1 86 ? -7.269 -9.281 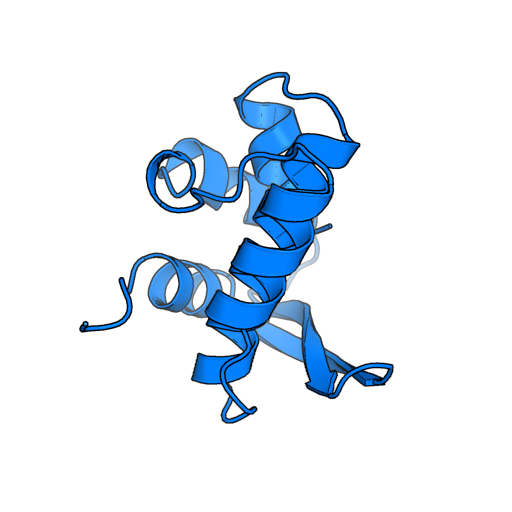-13.209 1.00 91.69 86 VAL A N 1
ATOM 630 C CA . VAL A 1 86 ? -6.748 -8.289 -14.148 1.00 91.69 86 VAL A CA 1
ATOM 631 C C . VAL A 1 86 ? -7.932 -7.685 -14.898 1.00 91.69 86 VAL A C 1
ATOM 633 O O . VAL A 1 86 ? -8.670 -8.398 -15.568 1.00 91.69 86 VAL A O 1
ATOM 636 N N . GLY A 1 87 ? -8.114 -6.372 -14.760 1.00 94.50 87 GLY A N 1
ATOM 637 C CA . GLY A 1 87 ? -9.241 -5.651 -15.353 1.00 94.50 87 GLY A CA 1
ATOM 638 C C . GLY A 1 87 ? -10.499 -5.563 -14.482 1.00 94.50 87 GLY A C 1
ATOM 639 O O . GLY A 1 87 ? -11.430 -4.876 -14.891 1.00 94.50 87 GLY A O 1
ATOM 640 N N . ALA A 1 88 ? -10.535 -6.171 -13.286 1.00 95.56 88 ALA A N 1
ATOM 641 C CA . ALA A 1 88 ? -11.695 -6.098 -12.393 1.00 95.56 88 ALA A CA 1
ATOM 642 C C . ALA A 1 88 ? -11.315 -5.836 -10.925 1.00 95.56 88 ALA A C 1
ATOM 644 O O . ALA A 1 88 ? -10.576 -6.595 -10.285 1.00 95.56 88 ALA A O 1
ATOM 645 N N . CYS A 1 89 ? -11.882 -4.766 -10.370 1.00 95.75 89 CYS A N 1
ATOM 646 C CA . CYS A 1 89 ? -11.739 -4.381 -8.973 1.00 95.75 89 CYS A CA 1
ATOM 647 C C . CYS A 1 89 ? -13.087 -3.967 -8.384 1.00 95.75 89 CYS A C 1
ATOM 649 O O . CYS A 1 89 ? -13.916 -3.379 -9.075 1.00 95.75 89 CYS A O 1
ATOM 651 N N . ASP A 1 90 ? -13.282 -4.258 -7.101 1.00 93.31 90 ASP A N 1
ATOM 652 C CA . ASP A 1 90 ? -14.530 -3.981 -6.396 1.00 93.31 90 ASP A CA 1
ATOM 653 C C . ASP A 1 90 ? -14.262 -3.196 -5.102 1.00 93.31 90 ASP A C 1
ATOM 655 O O . ASP A 1 90 ? -13.256 -3.425 -4.418 1.00 93.31 90 ASP A O 1
ATOM 659 N N . PRO A 1 91 ? -15.144 -2.254 -4.730 1.00 93.25 91 PRO A N 1
ATOM 660 C CA . PRO A 1 91 ? -15.066 -1.591 -3.441 1.00 93.25 91 PRO A CA 1
ATOM 661 C C . PRO A 1 91 ? -15.449 -2.563 -2.316 1.00 93.25 91 PRO A C 1
ATOM 663 O O . PRO A 1 91 ? -16.536 -3.136 -2.308 1.00 93.25 91 PRO A O 1
ATOM 666 N N . HIS A 1 92 ? -14.583 -2.683 -1.318 1.00 92.12 92 HIS A N 1
ATOM 667 C CA . HIS A 1 92 ? -14.767 -3.502 -0.127 1.00 92.12 92 HIS A CA 1
ATOM 668 C C . HIS A 1 92 ? -14.730 -2.627 1.130 1.00 92.12 92 HIS A C 1
ATOM 670 O O . HIS A 1 92 ? -13.882 -1.741 1.244 1.00 92.12 92 HIS A O 1
ATOM 676 N N . ASP A 1 93 ? -15.640 -2.849 2.078 1.00 92.00 93 ASP A N 1
ATOM 677 C CA . ASP A 1 93 ? -15.587 -2.166 3.373 1.00 92.00 93 ASP A CA 1
ATOM 678 C C . ASP A 1 93 ? -14.547 -2.829 4.269 1.00 92.00 93 ASP A C 1
ATOM 680 O O . ASP A 1 93 ? -14.657 -4.006 4.589 1.00 92.00 93 ASP A O 1
ATOM 684 N N . ILE A 1 94 ? -13.547 -2.067 4.703 1.00 90.50 94 ILE A N 1
ATOM 685 C CA . ILE A 1 94 ? -12.509 -2.5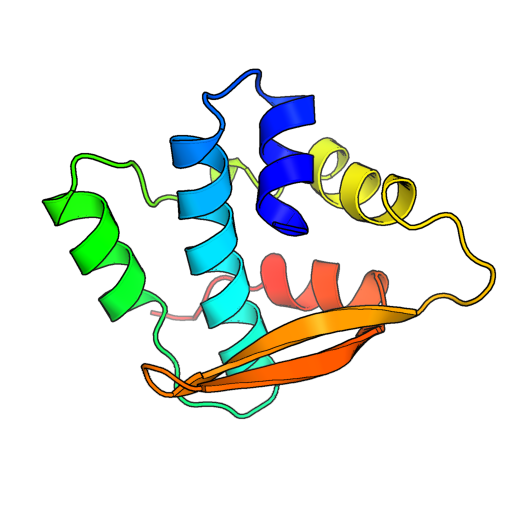60 5.611 1.00 90.50 94 ILE A CA 1
ATOM 686 C C . ILE A 1 94 ? -12.275 -1.566 6.741 1.00 90.50 94 ILE A C 1
ATOM 688 O O . ILE A 1 94 ? -12.289 -0.351 6.529 1.00 90.50 94 ILE A O 1
ATOM 692 N N . THR A 1 95 ? -12.058 -2.062 7.958 1.00 90.88 95 THR A N 1
ATOM 693 C CA . THR A 1 95 ? -11.673 -1.188 9.069 1.00 90.88 95 THR A CA 1
ATOM 694 C C . THR A 1 95 ? -10.231 -0.715 8.906 1.00 90.88 95 THR A C 1
ATOM 696 O O . THR A 1 95 ? -9.386 -1.435 8.373 1.00 90.88 95 THR A O 1
ATOM 699 N N . VAL A 1 96 ? -9.914 0.490 9.391 1.00 88.25 96 VAL A N 1
ATOM 700 C CA . VAL A 1 96 ? -8.516 0.969 9.404 1.00 88.25 96 VAL A CA 1
ATOM 701 C C . VAL A 1 96 ? -7.620 -0.012 10.171 1.00 88.25 96 VAL A C 1
ATOM 703 O O . VAL A 1 96 ? -6.510 -0.305 9.735 1.00 88.25 96 VAL A O 1
ATOM 706 N N . THR A 1 97 ? -8.118 -0.565 11.279 1.00 89.06 97 THR A N 1
ATOM 707 C CA . THR A 1 97 ? -7.396 -1.541 12.102 1.00 89.06 97 THR A CA 1
ATOM 708 C C . THR A 1 97 ? -7.087 -2.829 11.336 1.00 89.06 97 THR A C 1
ATOM 710 O O . THR A 1 97 ? -5.949 -3.294 11.374 1.00 89.06 97 THR A O 1
ATOM 713 N N . ASP A 1 98 ? -8.053 -3.393 10.607 1.00 91.38 98 ASP A N 1
ATOM 714 C CA . ASP A 1 98 ? -7.823 -4.596 9.799 1.00 91.38 98 ASP A CA 1
ATOM 715 C C . ASP A 1 98 ? -6.872 -4.335 8.641 1.00 91.38 98 ASP A C 1
ATOM 717 O O . ASP A 1 98 ? -5.965 -5.131 8.407 1.00 91.38 98 ASP A O 1
ATOM 721 N N . LEU A 1 99 ? -7.027 -3.195 7.964 1.00 92.12 99 LEU A N 1
ATOM 722 C CA . LEU A 1 99 ? -6.124 -2.779 6.899 1.00 92.12 99 LEU A CA 1
ATOM 723 C C . LEU A 1 99 ? -4.673 -2.718 7.402 1.00 92.12 99 LEU A C 1
ATOM 725 O O . LEU A 1 99 ? -3.783 -3.311 6.798 1.00 92.12 99 LEU A O 1
ATOM 729 N N . GLN A 1 100 ? -4.438 -2.065 8.542 1.00 91.19 100 GLN A N 1
ATOM 730 C CA . GLN A 1 100 ? -3.112 -1.981 9.162 1.00 91.19 100 GLN A CA 1
ATOM 731 C C . GLN A 1 100 ? -2.574 -3.355 9.579 1.00 91.19 100 GLN A C 1
ATOM 733 O O . GLN A 1 100 ? -1.398 -3.646 9.362 1.00 91.19 100 GLN A O 1
ATOM 738 N N . ARG A 1 101 ? -3.420 -4.214 10.160 1.00 91.62 101 ARG A N 1
ATOM 739 C CA . ARG A 1 101 ? -3.045 -5.576 10.566 1.00 91.62 101 ARG A CA 1
ATOM 740 C C . ARG A 1 101 ? -2.630 -6.435 9.371 1.00 91.62 101 ARG A C 1
ATOM 742 O O . ARG A 1 101 ? -1.662 -7.182 9.476 1.00 91.62 101 ARG A O 1
ATOM 749 N N . ILE A 1 102 ? -3.365 -6.348 8.265 1.00 94.00 102 ILE A N 1
ATOM 750 C CA . ILE A 1 102 ? -3.083 -7.103 7.042 1.00 94.00 102 ILE A CA 1
ATOM 751 C C . ILE A 1 102 ? -1.781 -6.625 6.408 1.00 94.00 102 ILE A C 1
ATOM 753 O O . ILE A 1 102 ? -0.930 -7.448 6.097 1.00 94.00 102 ILE A O 1
ATOM 757 N N . LEU A 1 103 ? -1.594 -5.310 6.267 1.00 92.44 103 LEU A N 1
ATOM 758 C CA . LEU A 1 103 ? -0.401 -4.759 5.623 1.00 92.44 103 LEU A CA 1
ATOM 759 C C . LEU A 1 103 ? 0.888 -5.144 6.357 1.00 92.44 103 LEU A C 1
ATOM 761 O O . LEU A 1 103 ? 1.875 -5.470 5.707 1.00 92.44 103 LEU A O 1
ATOM 765 N N . ARG A 1 104 ? 0.867 -5.175 7.696 1.00 87.31 104 ARG A N 1
ATOM 766 C CA . ARG A 1 104 ? 2.022 -5.570 8.520 1.00 87.31 104 ARG A CA 1
ATOM 767 C C . ARG A 1 104 ? 2.336 -7.065 8.500 1.00 87.31 104 ARG A C 1
ATOM 769 O O . ARG A 1 104 ? 3.403 -7.451 8.971 1.00 87.31 104 ARG A O 1
ATOM 776 N N . ARG A 1 105 ? 1.428 -7.920 8.020 1.00 74.25 105 ARG A N 1
ATOM 777 C CA . ARG A 1 105 ? 1.756 -9.333 7.826 1.00 74.25 105 ARG A CA 1
ATOM 778 C C . ARG A 1 105 ? 2.602 -9.449 6.566 1.00 74.25 105 ARG A C 1
ATOM 780 O O . ARG A 1 105 ? 2.087 -9.321 5.461 1.00 74.25 105 ARG A O 1
ATOM 787 N N . VAL A 1 106 ? 3.890 -9.710 6.758 1.00 58.00 106 VAL A N 1
ATOM 788 C CA . VAL A 1 106 ? 4.766 -10.196 5.691 1.00 58.00 106 VAL A CA 1
ATOM 789 C C . VAL A 1 106 ? 4.212 -11.558 5.244 1.00 58.00 106 VAL A C 1
ATOM 791 O O . VAL A 1 106 ? 3.991 -12.415 6.112 1.00 58.00 106 VAL A O 1
ATOM 794 N N . PRO A 1 107 ? 3.926 -11.776 3.947 1.00 51.06 107 PRO A N 1
ATOM 795 C CA . PRO A 1 107 ? 3.615 -13.106 3.443 1.00 51.06 107 PRO A CA 1
ATOM 796 C C . PRO A 1 107 ? 4.755 -14.052 3.827 1.00 51.06 107 PRO A C 1
ATOM 798 O O . PRO A 1 107 ? 5.928 -13.743 3.628 1.00 51.06 107 PRO A O 1
ATOM 801 N N . THR A 1 108 ? 4.420 -15.173 4.460 1.00 41.25 108 THR A N 1
ATOM 802 C CA . THR A 1 108 ? 5.412 -16.212 4.746 1.00 41.25 108 THR A CA 1
ATOM 803 C C . THR A 1 108 ? 5.871 -16.779 3.405 1.00 41.25 108 THR A C 1
ATOM 805 O O . THR A 1 108 ? 5.022 -17.061 2.563 1.00 41.25 108 THR A O 1
ATOM 808 N N . ALA A 1 109 ? 7.194 -16.828 3.229 1.00 34.34 109 ALA A N 1
ATOM 809 C CA . ALA A 1 109 ? 7.910 -17.210 2.012 1.00 34.34 109 ALA A CA 1
ATOM 810 C C . ALA A 1 109 ? 7.385 -18.477 1.320 1.00 34.34 109 ALA A C 1
ATOM 812 O O . ALA A 1 109 ? 6.942 -19.404 2.037 1.00 34.34 109 ALA A O 1
#

Secondary structure (DSSP, 8-state):
-HHHHHHHHHH---HHHHHHHHHHHHHHHHHHTTSPP-HHHHHHHHHHTT-----GGG--HHHHHHHHHTT-SSSSEEEEEEEEETTEEEEEEEEHHHHHHHHT-PPP-

Radius of gyration: 13.07 Å; chains: 1; bounding box: 29×30×28 Å